Protein AF-V5G5G1-F1 (afdb_monomer_lite)

Organism: Anoplophora glabripennis (NCBI:txid217634)

Structure (mmCIF, N/CA/C/O backbone):
data_AF-V5G5G1-F1
#
_entry.id   AF-V5G5G1-F1
#
loop_
_atom_site.group_PDB
_atom_site.id
_atom_site.type_symbol
_atom_site.label_atom_id
_atom_site.label_alt_id
_atom_site.label_comp_id
_atom_site.label_asym_id
_atom_site.label_entity_id
_atom_site.label_seq_id
_atom_site.pdbx_PDB_ins_code
_atom_site.Cartn_x
_atom_site.Cartn_y
_atom_site.Cartn_z
_atom_site.occupancy
_atom_site.B_iso_or_equiv
_atom_site.auth_seq_id
_atom_site.auth_comp_id
_atom_site.auth_asym_id
_atom_site.auth_atom_id
_atom_site.pdbx_PDB_model_num
ATOM 1 N N . MET A 1 1 ? -9.529 1.867 -13.560 1.00 48.47 1 MET A N 1
ATOM 2 C CA . MET A 1 1 ? -8.272 2.211 -12.854 1.00 48.47 1 MET A CA 1
ATOM 3 C C . MET A 1 1 ? -8.517 3.189 -11.687 1.00 48.47 1 MET A C 1
ATOM 5 O O . MET A 1 1 ? -7.752 4.122 -11.527 1.00 48.47 1 MET A O 1
ATOM 9 N N . GLY A 1 2 ? -9.578 3.025 -10.880 1.00 46.19 2 GLY A N 1
ATOM 10 C CA . GLY A 1 2 ? -9.924 3.984 -9.807 1.00 46.19 2 GLY A CA 1
ATOM 11 C C . GLY A 1 2 ? -10.020 3.335 -8.426 1.00 46.19 2 GLY A C 1
ATOM 12 O O . GLY A 1 2 ? -9.384 3.786 -7.487 1.00 46.19 2 GLY A O 1
ATOM 13 N N . ALA A 1 3 ? -10.712 2.198 -8.322 1.00 53.84 3 ALA A N 1
ATOM 14 C CA . ALA A 1 3 ? -10.849 1.488 -7.049 1.00 53.84 3 ALA A CA 1
ATOM 15 C C . ALA A 1 3 ? -9.500 0.995 -6.489 1.00 53.84 3 ALA A C 1
ATOM 17 O O . ALA A 1 3 ? -9.207 1.208 -5.320 1.00 53.84 3 ALA A O 1
ATOM 18 N N . GLY A 1 4 ? -8.629 0.418 -7.329 1.00 58.69 4 GLY A N 1
ATOM 19 C CA . GLY A 1 4 ? -7.313 -0.069 -6.885 1.00 58.69 4 GLY A CA 1
ATOM 20 C C . GLY A 1 4 ? -6.419 1.022 -6.279 1.00 58.69 4 GLY A C 1
ATOM 21 O O . GLY A 1 4 ? -5.647 0.750 -5.367 1.00 58.69 4 GLY A O 1
ATOM 22 N N . TYR A 1 5 ? -6.585 2.266 -6.732 1.00 62.81 5 TYR A N 1
ATOM 23 C CA . TYR A 1 5 ? -5.843 3.428 -6.243 1.00 62.81 5 TYR A CA 1
ATOM 24 C C . TYR A 1 5 ? -6.240 3.885 -4.857 1.00 62.81 5 TYR A C 1
ATOM 26 O O . TYR A 1 5 ? -5.403 4.406 -4.132 1.00 62.81 5 TYR A O 1
ATOM 34 N N . SER A 1 6 ? -7.508 3.717 -4.503 1.00 63.03 6 SER A N 1
ATOM 35 C CA . 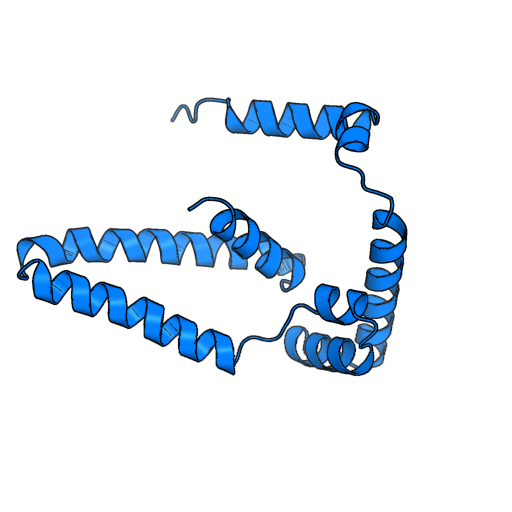SER A 1 6 ? -8.013 4.059 -3.177 1.00 63.03 6 SER A CA 1
ATOM 36 C C . SER A 1 6 ? -7.770 2.923 -2.186 1.00 63.03 6 SER A C 1
ATOM 38 O O . SER A 1 6 ? -7.518 3.181 -1.014 1.00 63.03 6 SER A O 1
ATOM 40 N N . LEU A 1 7 ? -7.780 1.676 -2.665 1.00 67.88 7 LEU A N 1
ATOM 41 C CA . LEU A 1 7 ? -7.578 0.488 -1.835 1.00 67.88 7 LEU A CA 1
ATOM 42 C C . LEU A 1 7 ? -6.134 0.347 -1.339 1.00 67.88 7 LEU A C 1
ATOM 44 O O . LEU A 1 7 ? -5.923 -0.016 -0.189 1.00 67.88 7 LEU A O 1
ATOM 48 N N . LEU A 1 8 ? -5.137 0.665 -2.168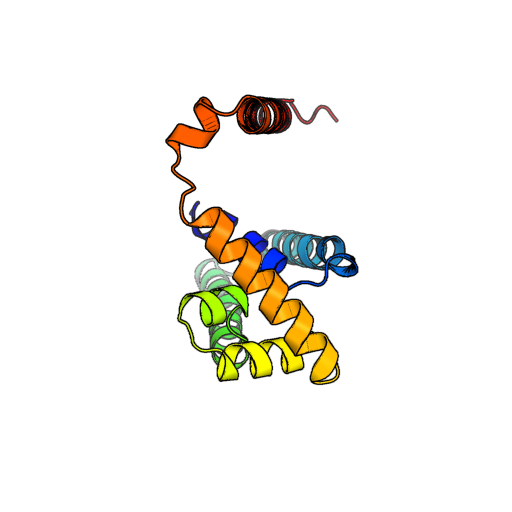 1.00 68.44 8 LEU A N 1
ATOM 49 C CA . LEU A 1 8 ? -3.715 0.596 -1.798 1.00 68.44 8 LEU A CA 1
ATOM 50 C C . LEU A 1 8 ? -3.329 1.478 -0.591 1.00 68.44 8 LEU A C 1
ATOM 52 O O . LEU A 1 8 ? -2.784 0.948 0.378 1.00 68.44 8 LEU A O 1
ATOM 56 N N . PRO A 1 9 ? -3.591 2.799 -0.597 1.00 67.50 9 PRO A N 1
ATOM 57 C CA . PRO A 1 9 ? -3.278 3.661 0.536 1.00 67.50 9 PRO A CA 1
ATOM 58 C C . PRO A 1 9 ? -4.174 3.370 1.742 1.00 67.50 9 PRO A C 1
ATOM 60 O O . PRO A 1 9 ? -3.720 3.557 2.862 1.00 67.50 9 PRO A O 1
ATOM 63 N N . MET A 1 10 ? -5.401 2.877 1.538 1.00 71.56 10 MET A N 1
ATOM 64 C CA . MET A 1 10 ? -6.279 2.420 2.622 1.00 71.56 10 MET A CA 1
ATOM 65 C C . MET A 1 10 ? -5.687 1.198 3.330 1.00 71.56 10 MET A C 1
ATOM 67 O O . MET A 1 10 ? -5.473 1.236 4.537 1.00 71.56 10 MET A O 1
ATOM 71 N N . TYR A 1 11 ? -5.303 0.172 2.570 1.00 70.62 11 TYR A N 1
ATOM 72 C CA . TYR A 1 11 ? -4.614 -1.010 3.085 1.00 70.62 11 TYR A CA 1
ATOM 73 C C . TYR A 1 11 ? -3.334 -0.627 3.836 1.00 70.62 11 TYR A C 1
ATOM 75 O O . TYR A 1 11 ? -3.094 -1.075 4.954 1.00 70.62 11 TYR A O 1
ATOM 83 N N . ILE A 1 12 ? -2.519 0.252 3.251 1.00 68.25 12 ILE A N 1
ATOM 84 C CA . ILE A 1 12 ? -1.295 0.734 3.894 1.00 68.25 12 ILE A CA 1
ATOM 85 C C . ILE A 1 12 ? -1.610 1.546 5.150 1.00 68.25 12 ILE A C 1
ATOM 87 O O . ILE A 1 12 ? -0.911 1.385 6.142 1.00 68.25 12 ILE A O 1
ATOM 91 N N . ALA A 1 13 ? -2.648 2.381 5.161 1.00 68.31 13 ALA A N 1
ATOM 92 C CA . ALA A 1 13 ? -3.056 3.134 6.345 1.00 68.31 13 ALA A CA 1
ATOM 93 C C . ALA A 1 13 ? -3.532 2.217 7.485 1.00 68.31 13 ALA A C 1
ATOM 95 O O . ALA A 1 13 ? -3.245 2.502 8.649 1.00 68.31 13 ALA A O 1
ATOM 96 N N . GLU A 1 14 ? -4.204 1.111 7.164 1.00 67.81 14 GLU A N 1
ATOM 97 C CA . GLU A 1 14 ? -4.632 0.094 8.134 1.00 67.81 14 GLU A CA 1
ATOM 98 C C . GLU A 1 14 ? -3.465 -0.741 8.677 1.00 67.81 14 GLU A C 1
ATOM 100 O O . GLU A 1 14 ? -3.461 -1.107 9.851 1.00 67.81 14 GLU A O 1
ATOM 105 N N . VAL A 1 15 ? -2.469 -1.032 7.836 1.00 64.69 15 VAL A N 1
ATOM 106 C CA . VAL A 1 15 ? -1.278 -1.833 8.177 1.00 64.69 15 VAL A CA 1
ATOM 107 C C . VAL A 1 15 ? -0.191 -0.998 8.861 1.00 64.69 15 VAL A C 1
ATOM 109 O O . VAL A 1 15 ? 0.615 -1.531 9.620 1.00 64.69 15 VAL A O 1
ATOM 112 N N . SER A 1 16 ? -0.128 0.308 8.600 1.00 60.88 16 SER A N 1
ATOM 113 C CA . SER A 1 16 ? 0.952 1.162 9.100 1.00 60.88 16 SER A CA 1
ATOM 114 C C . SER A 1 16 ? 0.656 1.783 10.463 1.00 60.88 16 SER A C 1
ATOM 116 O O . SER A 1 16 ? -0.416 2.331 10.740 1.00 60.88 16 SER A O 1
ATOM 118 N N . GLU A 1 17 ? 1.689 1.755 11.302 1.00 60.47 17 GLU A N 1
ATOM 119 C CA . GLU A 1 17 ? 1.773 2.505 12.549 1.00 60.47 17 GLU A CA 1
ATOM 120 C C . GLU A 1 17 ? 1.539 3.997 12.311 1.00 60.47 17 GLU A C 1
ATOM 122 O O . GLU A 1 17 ? 2.055 4.557 11.342 1.00 60.47 17 GLU A O 1
ATOM 127 N N . VAL A 1 18 ? 0.800 4.662 13.207 1.00 57.09 18 VAL A N 1
ATOM 128 C CA . VAL A 1 18 ? 0.436 6.085 13.068 1.00 57.09 18 VAL A CA 1
ATOM 129 C C . VAL A 1 18 ? 1.671 6.970 12.848 1.00 57.09 18 VAL A C 1
ATOM 131 O O . VAL A 1 18 ? 1.619 7.901 12.048 1.00 57.09 18 VAL A O 1
ATOM 134 N N . ALA A 1 19 ? 2.802 6.620 13.469 1.00 58.09 19 ALA A N 1
ATOM 135 C CA . ALA A 1 19 ? 4.080 7.314 13.309 1.00 58.09 19 ALA A CA 1
ATOM 136 C C . ALA A 1 19 ? 4.720 7.145 11.916 1.00 58.09 19 ALA A C 1
ATOM 138 O O . ALA A 1 19 ? 5.456 8.020 11.470 1.00 58.09 19 ALA A O 1
ATOM 139 N N . ASN A 1 20 ? 4.427 6.050 11.206 1.00 63.06 20 ASN A N 1
ATOM 140 C CA . ASN A 1 20 ? 5.090 5.688 9.950 1.00 63.06 20 ASN A CA 1
ATOM 141 C C . ASN A 1 20 ? 4.193 5.814 8.706 1.00 63.06 20 ASN A C 1
ATOM 143 O O . ASN A 1 20 ? 4.655 5.601 7.582 1.00 63.06 20 ASN A O 1
ATOM 147 N N . ARG A 1 21 ? 2.923 6.200 8.890 1.00 67.56 21 ARG A N 1
ATOM 148 C CA . ARG A 1 21 ? 1.941 6.427 7.811 1.00 67.56 21 ARG A CA 1
ATOM 149 C C . ARG A 1 21 ? 2.456 7.379 6.730 1.00 67.56 21 ARG A C 1
ATOM 151 O O . ARG A 1 21 ? 2.273 7.119 5.542 1.00 67.56 21 ARG A O 1
ATOM 158 N N . GLY A 1 22 ? 3.145 8.450 7.129 1.00 66.75 22 GLY A N 1
ATOM 159 C CA . GLY A 1 22 ? 3.741 9.409 6.194 1.00 66.75 22 GLY A CA 1
ATOM 160 C C . GLY A 1 22 ? 4.832 8.783 5.320 1.00 66.75 22 GLY A C 1
ATOM 161 O O . GLY A 1 22 ? 4.810 8.934 4.100 1.00 66.75 22 GLY A O 1
ATOM 162 N N . MET A 1 23 ? 5.741 8.015 5.926 1.00 69.94 23 MET A N 1
ATOM 163 C CA . MET A 1 23 ? 6.848 7.360 5.221 1.00 69.94 23 MET A CA 1
ATOM 164 C C . MET A 1 23 ? 6.370 6.244 4.281 1.00 69.94 23 MET A C 1
ATOM 166 O O . MET A 1 23 ? 6.896 6.088 3.176 1.00 69.94 23 MET A O 1
ATOM 170 N N . MET A 1 24 ? 5.331 5.506 4.675 1.00 71.00 24 MET A N 1
ATOM 171 C CA . MET A 1 24 ? 4.711 4.495 3.815 1.00 71.00 24 MET A CA 1
ATOM 172 C C . MET A 1 24 ? 4.034 5.123 2.585 1.00 71.00 24 MET A C 1
ATOM 174 O O . MET A 1 24 ? 4.243 4.655 1.465 1.00 71.00 24 MET A O 1
ATOM 178 N N . SER A 1 25 ? 3.297 6.227 2.759 1.00 73.06 25 SER A N 1
ATOM 179 C CA . SER A 1 25 ? 2.712 6.974 1.631 1.00 73.06 25 SER A CA 1
ATOM 180 C C . SER A 1 25 ? 3.770 7.587 0.711 1.00 73.06 25 SER A C 1
ATOM 182 O O . SER A 1 25 ? 3.618 7.561 -0.510 1.00 73.06 25 SER A O 1
ATOM 184 N N . LEU A 1 26 ? 4.867 8.106 1.268 1.00 77.94 26 LEU A N 1
ATOM 185 C CA . LEU A 1 26 ? 6.003 8.605 0.486 1.00 77.94 26 LEU A CA 1
ATOM 186 C C . LEU A 1 26 ? 6.629 7.500 -0.366 1.00 77.94 26 LEU A C 1
ATOM 188 O O . LEU A 1 26 ? 6.886 7.717 -1.546 1.00 77.94 26 LEU A O 1
ATOM 192 N N . THR A 1 27 ? 6.800 6.304 0.195 1.00 77.81 27 THR A N 1
ATOM 193 C CA . THR A 1 27 ? 7.336 5.144 -0.530 1.00 77.81 27 THR A CA 1
ATOM 194 C C . THR A 1 27 ? 6.490 4.807 -1.762 1.00 77.81 27 THR A C 1
ATOM 196 O O . THR A 1 27 ? 7.045 4.642 -2.847 1.00 77.81 27 THR A O 1
ATOM 199 N N . LEU A 1 28 ? 5.155 4.793 -1.645 1.00 77.50 28 LEU A N 1
ATOM 200 C CA . LEU A 1 28 ? 4.261 4.600 -2.799 1.00 77.50 28 LEU A CA 1
ATOM 201 C C . LEU A 1 28 ? 4.480 5.652 -3.892 1.00 77.50 28 LEU A C 1
ATOM 203 O O . LEU A 1 28 ? 4.516 5.329 -5.079 1.00 77.50 28 LEU A O 1
ATOM 207 N N . ASN A 1 29 ? 4.634 6.911 -3.489 1.00 79.56 29 ASN A N 1
ATOM 208 C CA . ASN A 1 29 ? 4.822 8.029 -4.407 1.00 79.56 29 ASN A CA 1
ATOM 209 C C . ASN A 1 29 ? 6.199 7.975 -5.098 1.00 79.56 29 ASN A C 1
ATOM 211 O O . ASN A 1 29 ? 6.334 8.285 -6.279 1.00 79.56 29 ASN A O 1
ATOM 215 N N . VAL A 1 30 ? 7.229 7.500 -4.396 1.00 81.81 30 VAL A N 1
ATOM 216 C CA . VAL A 1 30 ? 8.554 7.250 -4.983 1.00 81.81 30 VAL A CA 1
ATOM 217 C C . VAL A 1 30 ? 8.492 6.105 -5.996 1.00 81.81 30 VAL A C 1
ATOM 219 O O . VAL A 1 30 ? 8.994 6.253 -7.110 1.00 81.81 30 VAL A O 1
ATOM 222 N N . PHE A 1 31 ? 7.821 4.995 -5.670 1.00 80.62 31 PHE A N 1
ATOM 223 C CA . PHE A 1 31 ? 7.609 3.897 -6.622 1.00 80.62 31 PHE A CA 1
ATOM 224 C C . PHE A 1 31 ? 6.858 4.353 -7.873 1.00 80.62 31 PHE A C 1
ATOM 226 O O . PHE A 1 31 ? 7.211 3.953 -8.982 1.00 80.62 31 PHE A O 1
ATOM 233 N N . TRP A 1 32 ? 5.871 5.234 -7.712 1.00 81.38 32 TRP A N 1
ATOM 234 C CA . TRP A 1 32 ? 5.172 5.861 -8.828 1.00 81.38 32 TRP A CA 1
ATOM 235 C C . TRP A 1 32 ? 6.103 6.633 -9.757 1.00 81.38 32 TRP A C 1
ATOM 237 O O . TRP A 1 32 ? 6.061 6.474 -10.982 1.00 81.38 32 TRP A O 1
ATOM 247 N N . ALA A 1 33 ? 6.917 7.505 -9.160 1.00 84.75 33 ALA A N 1
ATOM 248 C CA . ALA A 1 33 ? 7.836 8.362 -9.885 1.00 84.75 33 ALA A CA 1
ATOM 249 C C . ALA A 1 33 ? 8.866 7.517 -10.641 1.00 84.75 33 ALA A C 1
ATOM 251 O O . ALA A 1 33 ? 9.080 7.741 -11.829 1.00 84.75 33 ALA A O 1
ATOM 252 N N . ILE A 1 34 ? 9.424 6.486 -9.997 1.00 83.81 34 ILE A N 1
ATOM 253 C CA . ILE A 1 34 ? 10.363 5.544 -10.622 1.00 83.81 34 ILE A CA 1
ATOM 254 C C . ILE A 1 34 ? 9.687 4.770 -11.762 1.00 83.81 34 ILE A C 1
ATOM 256 O O . ILE A 1 34 ? 10.259 4.651 -12.846 1.00 83.81 34 ILE A O 1
ATOM 260 N N . GLY A 1 35 ? 8.459 4.290 -11.550 1.00 81.62 35 GLY A N 1
ATOM 261 C CA . GLY A 1 35 ? 7.687 3.564 -12.560 1.00 81.62 35 GLY A CA 1
ATOM 262 C C . GLY A 1 35 ? 7.423 4.384 -13.824 1.00 81.62 35 GLY A C 1
ATOM 263 O O . GLY A 1 35 ? 7.431 3.826 -14.917 1.00 81.62 35 GLY A O 1
ATOM 264 N N . ASN A 1 36 ? 7.259 5.703 -13.693 1.00 81.12 36 ASN A N 1
ATOM 265 C CA . ASN A 1 36 ? 7.174 6.612 -14.840 1.00 81.12 36 ASN A CA 1
ATOM 266 C C . ASN A 1 36 ? 8.550 6.968 -15.414 1.00 81.12 36 ASN A C 1
ATOM 268 O O . ASN A 1 36 ? 8.695 7.085 -16.627 1.00 81.12 36 ASN A O 1
ATOM 272 N N . PHE A 1 37 ? 9.570 7.106 -14.571 1.00 82.81 37 PHE A N 1
ATOM 273 C CA . PHE A 1 37 ? 10.916 7.493 -14.986 1.00 82.81 37 PHE A CA 1
ATOM 274 C C . PHE A 1 37 ? 11.594 6.451 -15.889 1.00 82.81 37 PHE A C 1
ATOM 276 O O . PHE A 1 37 ? 12.214 6.814 -16.888 1.00 82.81 37 PHE A O 1
ATOM 283 N N . ILE A 1 38 ? 11.446 5.158 -15.578 1.00 79.75 38 ILE A N 1
ATOM 284 C CA . ILE A 1 38 ? 12.050 4.051 -16.341 1.00 79.75 38 ILE A CA 1
ATOM 285 C C . ILE A 1 38 ? 11.662 4.090 -17.840 1.00 79.75 38 ILE A C 1
ATOM 287 O O . ILE A 1 38 ? 12.564 4.037 -18.681 1.00 79.75 38 ILE A O 1
ATOM 291 N N . PRO A 1 39 ? 10.372 4.236 -18.212 1.00 79.06 39 PRO A N 1
ATOM 292 C CA . PRO A 1 39 ? 9.953 4.441 -19.596 1.00 79.06 39 PRO A CA 1
ATOM 293 C C . PRO A 1 39 ? 10.586 5.633 -20.301 1.00 79.06 39 PRO A C 1
ATOM 295 O O . PRO A 1 39 ? 10.988 5.504 -21.455 1.00 79.06 39 PRO A O 1
ATOM 298 N N . TYR A 1 40 ? 10.705 6.778 -19.630 1.00 79.69 40 TYR A N 1
ATOM 299 C CA . TYR A 1 40 ? 11.303 7.965 -20.240 1.00 79.69 40 TYR A CA 1
ATOM 300 C C . TYR A 1 40 ? 12.813 7.813 -20.457 1.00 79.69 40 TYR A C 1
ATOM 302 O O . TYR A 1 40 ? 13.336 8.315 -21.448 1.00 79.69 40 TYR A O 1
ATOM 310 N N . ALA A 1 41 ? 13.508 7.095 -19.571 1.00 80.12 41 ALA A N 1
ATOM 311 C CA . ALA A 1 41 ? 14.946 6.865 -19.685 1.00 80.12 41 ALA A CA 1
ATOM 312 C C . ALA A 1 41 ? 15.306 5.800 -20.740 1.00 80.12 41 ALA A C 1
ATOM 314 O O . ALA A 1 41 ? 16.283 5.959 -21.468 1.00 80.12 41 ALA A O 1
ATOM 315 N N . ILE A 1 42 ? 14.531 4.713 -20.825 1.00 77.00 42 ILE A N 1
ATOM 316 C CA . ILE A 1 42 ? 14.852 3.534 -21.654 1.00 77.00 42 ILE A CA 1
ATOM 317 C C . ILE A 1 42 ? 14.098 3.535 -22.994 1.00 77.00 42 ILE A C 1
ATOM 319 O O . ILE A 1 42 ? 14.559 2.929 -23.963 1.00 77.00 42 ILE A O 1
ATOM 323 N N . GLY A 1 43 ? 12.972 4.250 -23.079 1.00 72.19 43 GLY A N 1
ATOM 324 C CA . GLY A 1 43 ? 12.092 4.310 -24.249 1.00 72.19 43 GLY A CA 1
ATOM 325 C C . GLY A 1 43 ? 12.775 4.550 -25.604 1.00 72.19 43 GLY A C 1
ATOM 326 O O . GLY A 1 43 ? 12.409 3.866 -26.558 1.00 72.19 43 GLY A O 1
ATOM 327 N N . PRO A 1 44 ? 13.774 5.445 -25.736 1.00 75.38 44 PRO A N 1
ATOM 328 C CA . PRO A 1 44 ? 14.434 5.670 -27.024 1.00 75.38 44 PRO A CA 1
ATOM 329 C C . PRO A 1 44 ? 15.492 4.614 -27.396 1.00 75.38 44 PRO A C 1
ATOM 331 O O . PRO A 1 44 ? 15.941 4.597 -28.539 1.00 75.38 44 PRO A O 1
ATOM 334 N N . PHE A 1 45 ? 15.895 3.729 -26.476 1.00 71.31 45 PHE A N 1
ATOM 335 C CA . PHE A 1 45 ? 16.996 2.777 -26.693 1.00 71.31 45 PHE A CA 1
ATOM 336 C C . PHE A 1 45 ? 16.538 1.339 -26.995 1.00 71.31 45 PHE A C 1
ATOM 338 O O . PHE A 1 45 ? 17.356 0.519 -27.412 1.00 71.31 45 PHE A O 1
ATOM 345 N N . ILE A 1 46 ? 15.258 1.004 -26.787 1.00 72.12 46 ILE A N 1
ATOM 346 C CA . ILE A 1 46 ? 14.733 -0.368 -26.900 1.00 72.12 46 ILE A CA 1
ATOM 347 C C . ILE A 1 46 ? 13.471 -0.410 -27.774 1.00 72.12 46 ILE A C 1
ATOM 349 O O . ILE A 1 46 ? 12.624 0.475 -27.728 1.00 72.12 46 ILE A O 1
ATOM 353 N N . SER A 1 47 ? 13.314 -1.485 -28.556 1.00 78.31 47 SER A N 1
ATOM 354 C CA . SER A 1 47 ? 12.089 -1.751 -29.320 1.00 78.31 47 SER A CA 1
ATOM 355 C C . SER A 1 47 ? 10.869 -1.899 -28.395 1.00 78.31 47 SER A C 1
ATOM 357 O O . SER A 1 47 ? 10.906 -2.659 -27.425 1.00 78.31 47 SER A O 1
ATOM 359 N N . ILE A 1 48 ? 9.768 -1.219 -28.733 1.00 72.44 48 ILE A N 1
ATOM 360 C CA . ILE A 1 48 ? 8.523 -1.109 -27.943 1.00 72.44 48 ILE A CA 1
ATOM 361 C C . ILE A 1 48 ? 8.011 -2.468 -27.429 1.00 72.44 48 ILE A C 1
ATOM 363 O O . ILE A 1 48 ? 7.490 -2.559 -26.318 1.00 72.44 48 ILE A O 1
ATOM 367 N N . MET A 1 49 ? 8.193 -3.542 -28.203 1.00 75.00 49 MET A N 1
ATOM 368 C CA . MET A 1 49 ? 7.742 -4.882 -27.820 1.00 75.00 49 MET A CA 1
ATOM 369 C C . MET A 1 49 ? 8.514 -5.449 -26.617 1.00 75.00 49 MET A C 1
ATOM 371 O O . MET A 1 49 ? 7.902 -5.925 -25.663 1.00 75.00 49 MET A O 1
ATOM 375 N N . TRP A 1 50 ? 9.846 -5.354 -26.622 1.00 75.31 50 TRP A N 1
ATOM 376 C CA . TRP A 1 50 ? 10.687 -5.831 -25.516 1.00 75.31 50 TRP A CA 1
ATOM 377 C C . TRP A 1 50 ? 10.557 -4.947 -24.279 1.00 75.31 50 TRP A C 1
ATOM 379 O O . TRP A 1 50 ? 10.536 -5.452 -23.157 1.00 75.31 50 TRP A O 1
ATOM 389 N N . PHE A 1 51 ? 10.392 -3.641 -24.490 1.00 76.88 51 PHE A N 1
ATOM 390 C CA . PHE A 1 51 ? 10.126 -2.687 -23.422 1.00 76.88 51 PHE A CA 1
ATOM 391 C C . PHE A 1 51 ? 8.845 -3.047 -22.645 1.00 76.88 51 PHE A C 1
ATOM 393 O O . PHE A 1 51 ? 8.881 -3.160 -21.420 1.00 76.88 51 PHE A O 1
ATOM 400 N N . ASN A 1 52 ? 7.744 -3.335 -23.347 1.00 77.25 52 ASN A N 1
ATOM 401 C CA . ASN A 1 52 ? 6.477 -3.723 -22.718 1.00 77.25 52 ASN A CA 1
ATOM 402 C C . ASN A 1 52 ? 6.562 -5.052 -21.950 1.00 77.25 52 ASN A C 1
ATOM 404 O O . ASN A 1 52 ? 5.970 -5.175 -20.879 1.00 77.25 52 ASN A O 1
ATOM 408 N N . ILE A 1 53 ? 7.309 -6.038 -22.460 1.00 78.69 53 ILE A N 1
ATOM 409 C CA . ILE A 1 53 ? 7.481 -7.334 -21.781 1.00 78.69 53 ILE A CA 1
ATOM 410 C C . ILE A 1 53 ? 8.237 -7.159 -20.459 1.00 78.69 53 ILE A C 1
ATOM 412 O O . ILE A 1 53 ? 7.812 -7.692 -19.433 1.00 78.69 53 ILE A O 1
ATOM 416 N N . ILE A 1 54 ? 9.324 -6.383 -20.455 1.00 79.00 54 ILE A N 1
ATOM 417 C CA . ILE A 1 54 ? 10.097 -6.103 -19.235 1.00 79.00 54 ILE A CA 1
ATOM 418 C C . ILE A 1 54 ? 9.232 -5.335 -18.230 1.00 79.00 54 ILE A C 1
ATOM 420 O O . ILE A 1 54 ? 9.187 -5.693 -17.049 1.00 79.00 54 ILE A O 1
ATOM 424 N N . LEU A 1 55 ? 8.490 -4.331 -18.709 1.00 78.56 55 LEU A N 1
ATOM 425 C CA . LEU A 1 55 ? 7.611 -3.516 -17.876 1.00 78.56 55 LEU A CA 1
ATOM 426 C C . LEU A 1 55 ? 6.446 -4.316 -17.279 1.00 78.56 55 LEU A C 1
ATOM 428 O O . LEU A 1 55 ? 6.001 -3.984 -16.190 1.00 78.56 55 LEU A O 1
ATOM 432 N N . ALA A 1 56 ? 5.962 -5.363 -17.951 1.00 79.88 56 ALA A N 1
ATOM 433 C CA . ALA A 1 56 ? 4.932 -6.261 -17.424 1.00 79.88 56 ALA A CA 1
ATOM 434 C C . ALA A 1 56 ? 5.502 -7.316 -16.459 1.00 79.88 56 ALA A C 1
ATOM 436 O O . ALA A 1 56 ? 4.837 -7.719 -15.501 1.00 79.88 56 ALA A O 1
ATOM 437 N N . CYS A 1 57 ? 6.743 -7.754 -16.680 1.00 82.81 57 CYS A N 1
ATOM 438 C CA . CYS A 1 57 ? 7.385 -8.779 -15.862 1.00 82.81 57 CYS A CA 1
ATOM 439 C C . CYS A 1 57 ? 7.671 -8.284 -14.434 1.00 82.81 57 CYS A C 1
ATOM 441 O O . CYS A 1 57 ? 7.371 -8.985 -13.468 1.00 82.81 57 CYS A O 1
ATOM 443 N N . ILE A 1 58 ? 8.163 -7.048 -14.285 1.00 80.06 58 ILE A N 1
ATOM 444 C CA . ILE A 1 58 ? 8.480 -6.433 -12.981 1.00 80.06 58 ILE A CA 1
ATOM 445 C C . ILE A 1 58 ? 7.266 -6.398 -12.020 1.00 80.06 58 ILE A C 1
ATOM 447 O O . ILE A 1 58 ? 7.370 -6.949 -10.921 1.00 80.06 58 ILE A O 1
ATOM 451 N N . PRO A 1 59 ? 6.104 -5.814 -12.381 1.00 80.06 59 PRO A N 1
ATOM 452 C CA . PRO A 1 59 ? 4.929 -5.788 -11.516 1.00 80.06 59 PRO A CA 1
ATOM 453 C C . PRO A 1 59 ? 4.333 -7.181 -11.304 1.00 80.06 59 PRO A C 1
ATOM 455 O O . PRO A 1 59 ? 3.817 -7.445 -10.223 1.00 80.06 59 PRO A O 1
ATOM 458 N N . THR A 1 60 ? 4.444 -8.095 -12.275 1.00 82.94 60 THR A N 1
ATOM 459 C CA . THR A 1 60 ? 3.976 -9.482 -12.108 1.00 82.94 60 THR A CA 1
ATOM 460 C C . THR A 1 60 ? 4.808 -10.224 -11.061 1.00 82.94 60 THR A C 1
ATOM 462 O O . THR A 1 60 ? 4.251 -10.851 -10.162 1.00 82.94 60 THR A O 1
ATOM 465 N N . ALA A 1 61 ? 6.137 -10.106 -11.116 1.00 82.38 61 ALA A N 1
ATOM 466 C CA . ALA A 1 61 ? 7.025 -10.683 -10.111 1.00 82.38 61 ALA A CA 1
ATOM 467 C C . ALA A 1 61 ? 6.777 -10.072 -8.723 1.00 82.38 61 ALA A C 1
ATOM 469 O O . ALA A 1 61 ? 6.663 -10.799 -7.736 1.00 82.38 61 ALA A O 1
ATOM 470 N N . PHE A 1 62 ? 6.617 -8.747 -8.653 1.00 79.50 62 PHE A N 1
ATOM 471 C CA . PHE A 1 62 ? 6.285 -8.059 -7.406 1.00 79.50 62 PHE A CA 1
ATOM 472 C C . PHE A 1 62 ? 4.944 -8.529 -6.830 1.00 79.50 62 PHE A C 1
ATOM 474 O O . PHE A 1 62 ? 4.850 -8.796 -5.634 1.00 79.50 62 PHE A O 1
ATOM 481 N N . PHE A 1 63 ? 3.923 -8.700 -7.673 1.00 78.56 63 PHE A N 1
ATOM 482 C CA . PHE A 1 63 ? 2.613 -9.191 -7.255 1.00 78.56 63 PHE A CA 1
ATOM 483 C C . PHE A 1 63 ? 2.689 -10.609 -6.681 1.00 78.56 63 PHE A C 1
ATOM 485 O O . PHE A 1 63 ? 2.123 -10.869 -5.624 1.00 78.56 63 PHE A O 1
ATOM 492 N N . ILE A 1 64 ? 3.439 -11.511 -7.319 1.00 80.56 64 ILE A N 1
ATOM 493 C CA . ILE A 1 64 ? 3.624 -12.885 -6.828 1.00 80.56 64 ILE A CA 1
ATOM 494 C C . ILE A 1 64 ? 4.291 -12.884 -5.447 1.00 80.56 64 ILE A C 1
ATOM 496 O O . ILE A 1 64 ? 3.815 -13.553 -4.529 1.00 80.56 64 ILE A O 1
ATOM 500 N N . ILE A 1 65 ? 5.355 -12.097 -5.269 1.00 77.50 65 ILE A N 1
ATOM 501 C CA . ILE A 1 65 ? 6.047 -11.965 -3.979 1.00 77.50 65 ILE A CA 1
ATOM 502 C C . ILE A 1 65 ? 5.102 -11.387 -2.919 1.00 77.50 65 ILE A C 1
ATOM 504 O O . ILE A 1 65 ? 5.052 -11.882 -1.790 1.00 77.50 65 ILE A O 1
ATOM 508 N N . PHE A 1 66 ? 4.320 -10.371 -3.285 1.00 73.88 66 PHE A N 1
ATOM 509 C CA . PHE A 1 66 ? 3.378 -9.723 -2.381 1.00 73.88 66 PHE A CA 1
ATOM 510 C C . PHE A 1 66 ? 2.232 -10.650 -1.966 1.00 73.88 66 PHE A C 1
ATOM 512 O O . PHE A 1 66 ? 1.845 -10.633 -0.807 1.00 73.88 66 PHE A O 1
ATOM 519 N N . VAL A 1 67 ? 1.723 -11.506 -2.853 1.00 71.62 67 VAL A N 1
ATOM 520 C CA . VAL A 1 67 ? 0.692 -12.499 -2.499 1.00 71.62 67 VAL A CA 1
ATOM 521 C C . VAL A 1 67 ? 1.233 -13.554 -1.527 1.00 71.62 67 VAL A C 1
ATOM 523 O O . VAL A 1 67 ? 0.501 -14.019 -0.658 1.00 71.62 67 VAL A O 1
ATOM 526 N N . ILE A 1 68 ? 2.511 -13.924 -1.638 1.00 65.25 68 ILE A N 1
ATOM 527 C CA . ILE A 1 68 ? 3.126 -14.949 -0.780 1.00 65.25 68 ILE A CA 1
ATOM 528 C C . ILE A 1 68 ? 3.499 -14.390 0.603 1.00 65.25 68 ILE A C 1
ATOM 530 O O . ILE A 1 68 ? 3.357 -15.079 1.613 1.00 65.25 68 ILE A O 1
ATOM 534 N N . ILE A 1 69 ? 4.006 -13.156 0.661 1.00 64.56 69 ILE A N 1
ATOM 535 C CA . ILE A 1 69 ? 4.542 -12.544 1.892 1.00 64.56 69 ILE A CA 1
ATOM 536 C C . ILE A 1 69 ? 3.524 -11.612 2.565 1.00 64.56 69 ILE A C 1
ATOM 538 O O . ILE A 1 69 ? 3.627 -11.354 3.771 1.00 64.56 69 ILE A O 1
ATOM 542 N N . GLY A 1 70 ? 2.549 -11.122 1.800 1.00 61.19 70 GLY A N 1
ATOM 543 C CA . GLY A 1 70 ? 1.537 -10.164 2.221 1.00 61.19 70 GLY A CA 1
ATOM 544 C C . GLY A 1 70 ? 0.766 -10.664 3.431 1.00 61.19 70 GLY A C 1
ATOM 545 O O . GLY A 1 70 ? 0.134 -11.717 3.411 1.00 61.19 70 GLY A O 1
ATOM 546 N N . VAL A 1 71 ? 0.852 -9.901 4.513 1.00 61.28 71 VAL A N 1
ATOM 547 C CA . VAL A 1 71 ? 0.086 -10.143 5.731 1.00 61.28 71 VAL A CA 1
ATOM 548 C C . VAL A 1 71 ? -1.274 -9.485 5.551 1.00 61.28 71 VAL A C 1
ATOM 550 O O . VAL A 1 71 ? -1.327 -8.275 5.388 1.00 61.28 71 VAL A O 1
ATOM 553 N N . GLU A 1 72 ? -2.358 -10.262 5.569 1.00 63.81 72 GLU A N 1
ATOM 554 C CA . GLU A 1 72 ? -3.723 -9.719 5.512 1.00 63.81 72 GLU A CA 1
ATOM 555 C C . GLU A 1 72 ? -3.955 -8.677 6.623 1.00 63.81 72 GLU A C 1
ATOM 557 O O . GLU A 1 72 ? -3.419 -8.816 7.729 1.00 63.81 72 GLU A O 1
ATOM 562 N N . THR A 1 73 ? -4.752 -7.632 6.348 1.00 66.25 73 THR A N 1
ATOM 563 C CA . THR A 1 73 ? -4.963 -6.566 7.337 1.00 66.25 73 THR A CA 1
ATOM 564 C C . THR A 1 73 ? -5.621 -7.130 8.601 1.00 66.25 73 THR A C 1
ATOM 566 O O . THR A 1 73 ? -6.551 -7.943 8.527 1.00 66.25 73 THR A O 1
ATOM 569 N N . PRO A 1 74 ? -5.165 -6.715 9.796 1.00 62.53 74 PRO A N 1
ATOM 570 C CA . PRO A 1 74 ? -5.739 -7.195 11.049 1.00 62.53 74 PRO A CA 1
ATOM 571 C C . PRO A 1 74 ? -7.204 -6.771 11.217 1.00 62.53 74 PRO A C 1
ATOM 573 O O . PRO A 1 74 ? -7.970 -7.502 11.841 1.00 62.53 74 PRO A O 1
ATOM 576 N N . TYR A 1 75 ? -7.609 -5.659 10.592 1.00 64.25 75 TYR A N 1
ATOM 577 C CA . TYR A 1 75 ? -8.998 -5.206 10.497 1.00 64.25 75 TYR A CA 1
ATOM 578 C C . TYR A 1 75 ? -9.876 -6.202 9.729 1.00 64.25 75 TYR A C 1
ATOM 580 O O . TYR A 1 75 ? -10.887 -6.650 10.264 1.00 64.25 75 TYR A O 1
ATOM 588 N N . PHE A 1 76 ? -9.448 -6.651 8.543 1.00 65.94 76 PHE A N 1
ATOM 589 C CA . PHE A 1 76 ? -10.185 -7.644 7.749 1.00 65.94 76 PHE A CA 1
ATOM 590 C C . PHE A 1 76 ? -10.320 -8.998 8.468 1.00 65.94 76 PHE A C 1
ATOM 592 O O . PHE A 1 76 ? -11.351 -9.675 8.398 1.00 65.94 76 PHE A O 1
ATOM 599 N N . LEU A 1 77 ? -9.280 -9.409 9.200 1.00 64.12 77 LEU A N 1
ATOM 600 C CA . LEU A 1 77 ? -9.307 -10.638 9.998 1.00 64.12 77 LEU A CA 1
ATOM 601 C C . LEU A 1 77 ? -10.200 -10.514 11.244 1.00 64.12 77 LEU A C 1
ATOM 603 O O . LEU A 1 77 ? -10.858 -11.495 11.613 1.00 64.12 77 LEU A O 1
ATOM 607 N N . ALA A 1 78 ? -10.246 -9.332 11.868 1.00 65.06 78 ALA A N 1
ATOM 608 C CA . ALA A 1 78 ? -11.125 -9.033 12.996 1.00 65.06 78 ALA A CA 1
ATOM 609 C C . ALA A 1 78 ? -12.603 -8.968 12.573 1.00 65.06 78 ALA A C 1
ATOM 611 O O . ALA A 1 78 ? -13.444 -9.553 1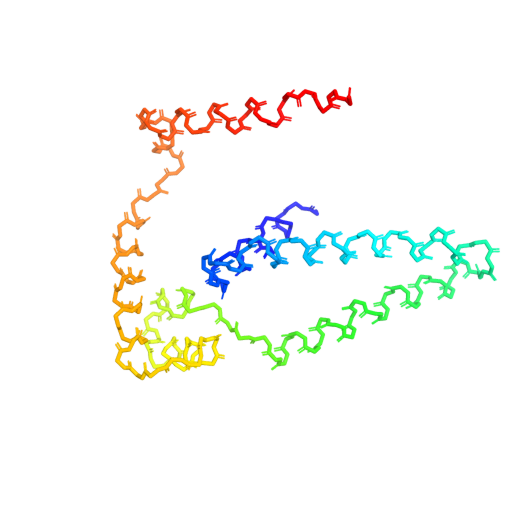3.255 1.00 65.06 78 ALA A O 1
ATOM 612 N N . GLU A 1 79 ? -12.902 -8.363 11.420 1.00 63.28 79 GLU A N 1
ATOM 613 C CA . GLU A 1 79 ? -14.242 -8.316 10.816 1.00 63.28 79 GLU A CA 1
ATOM 614 C C . GLU A 1 79 ? -14.775 -9.730 10.513 1.00 63.28 79 GLU A C 1
ATOM 616 O O . GLU A 1 79 ? -15.917 -10.068 10.823 1.00 63.28 79 GLU A O 1
ATOM 621 N N . LYS A 1 80 ? -13.912 -10.634 10.026 1.00 65.69 80 LYS A N 1
ATOM 622 C CA . LYS A 1 80 ? -14.256 -12.055 9.812 1.00 65.69 80 LYS A CA 1
ATOM 623 C C . LYS A 1 80 ? -14.321 -12.907 11.088 1.00 65.69 80 LYS A C 1
ATOM 625 O O . LYS A 1 80 ? -14.390 -14.134 10.977 1.00 65.69 80 LYS A O 1
ATOM 630 N N . ASN A 1 81 ? -14.283 -12.306 12.281 1.00 64.75 81 ASN A N 1
ATOM 631 C CA . ASN A 1 81 ? -14.264 -12.996 13.580 1.00 64.75 81 ASN A CA 1
ATOM 632 C C . ASN A 1 81 ? -13.095 -13.997 13.758 1.00 64.75 81 ASN A C 1
ATOM 634 O O . ASN A 1 81 ? -13.156 -14.894 14.598 1.00 64.75 81 ASN A O 1
ATOM 638 N N . LYS A 1 82 ? -11.994 -13.861 13.001 1.00 70.56 82 LYS A N 1
ATOM 639 C CA . LYS A 1 82 ? -10.812 -14.743 13.095 1.00 70.56 82 LYS A CA 1
ATOM 640 C C . LYS A 1 82 ? -9.748 -14.135 14.008 1.00 70.56 82 LYS A C 1
ATOM 642 O O . LYS A 1 82 ? -8.654 -13.779 13.563 1.00 70.56 82 LYS A O 1
ATOM 647 N N . THR A 1 83 ? -10.067 -14.051 15.295 1.00 68.00 83 THR A N 1
ATOM 648 C CA . THR A 1 83 ? -9.245 -13.406 16.333 1.00 68.00 83 THR A CA 1
ATOM 649 C C . THR A 1 83 ? -7.820 -13.948 16.426 1.00 68.00 83 THR A C 1
ATOM 651 O O . THR A 1 83 ? -6.886 -13.155 16.459 1.00 68.00 83 THR A O 1
ATOM 654 N N . ASP A 1 84 ? -7.619 -15.267 16.349 1.00 69.38 84 ASP A N 1
ATOM 655 C CA . ASP A 1 84 ? -6.280 -15.877 16.414 1.00 69.38 84 ASP A CA 1
ATOM 656 C C . ASP A 1 84 ? -5.370 -15.491 15.238 1.00 69.38 84 ASP A C 1
ATOM 658 O O . ASP A 1 84 ? -4.150 -15.378 15.376 1.00 69.38 84 ASP A O 1
ATOM 662 N N . LYS A 1 85 ? -5.949 -15.307 14.044 1.00 68.81 85 LYS A N 1
ATOM 663 C CA . LYS A 1 85 ? -5.188 -14.902 12.852 1.00 68.81 85 LYS A CA 1
ATOM 664 C C . LYS A 1 85 ? -4.895 -13.407 12.864 1.00 68.81 85 LYS A C 1
ATOM 666 O O . LYS A 1 85 ? -3.814 -13.008 12.427 1.00 68.81 85 LYS A O 1
ATOM 671 N N . ALA A 1 86 ? -5.830 -12.606 13.373 1.00 67.00 86 ALA A N 1
ATOM 672 C CA . ALA A 1 86 ? -5.630 -11.178 13.581 1.00 67.00 86 ALA A CA 1
ATOM 673 C C . ALA A 1 86 ? -4.497 -10.931 14.592 1.00 67.00 86 ALA A C 1
ATOM 675 O O . ALA A 1 86 ? -3.589 -10.162 14.292 1.00 67.00 86 ALA A O 1
ATOM 676 N N . GLU A 1 87 ? -4.469 -11.665 15.712 1.00 68.56 87 GLU A N 1
ATOM 677 C CA . GLU A 1 87 ? -3.413 -11.559 16.732 1.00 68.56 87 GLU A CA 1
ATOM 678 C C . GLU A 1 87 ? -2.027 -11.912 16.163 1.00 68.56 87 GLU A C 1
ATOM 680 O O . GLU A 1 87 ? -1.061 -11.176 16.360 1.00 68.56 87 GLU A O 1
ATOM 685 N N . LYS A 1 88 ? -1.924 -12.997 15.379 1.00 69.69 88 LYS A N 1
ATOM 686 C CA . LYS A 1 88 ? -0.668 -13.381 14.704 1.00 69.69 88 LYS A CA 1
ATOM 687 C C . LYS A 1 88 ? -0.209 -12.354 13.668 1.00 69.69 88 LYS A C 1
ATOM 689 O O . LYS A 1 88 ? 0.990 -12.117 13.539 1.00 69.69 88 LYS A O 1
ATOM 694 N N . SER A 1 89 ? -1.144 -11.760 12.931 1.00 68.25 89 SER A N 1
ATOM 695 C CA . SER A 1 89 ? -0.837 -10.740 11.922 1.00 68.25 89 SER A CA 1
ATOM 696 C C . SER A 1 89 ? -0.377 -9.436 12.578 1.00 68.25 89 SER A C 1
ATOM 698 O O . SER A 1 89 ? 0.635 -8.882 12.161 1.00 68.25 89 SER A O 1
ATOM 700 N N . LEU A 1 90 ? -1.031 -9.011 13.666 1.00 69.12 90 LEU A N 1
ATOM 701 C CA . LEU A 1 90 ? -0.616 -7.873 14.497 1.00 69.12 90 LEU A CA 1
ATOM 702 C C . LEU A 1 90 ? 0.755 -8.094 15.147 1.00 69.12 90 LEU A C 1
ATOM 704 O O . LEU A 1 90 ? 1.606 -7.209 15.072 1.00 69.12 90 LEU A O 1
ATOM 708 N N . MET A 1 91 ? 1.011 -9.283 15.710 1.00 69.44 91 MET A N 1
ATOM 709 C CA . MET A 1 91 ? 2.339 -9.635 16.236 1.00 69.44 91 MET A CA 1
ATOM 710 C C . MET A 1 91 ? 3.419 -9.536 15.155 1.00 69.44 91 MET A C 1
ATOM 712 O O . MET A 1 91 ? 4.505 -9.030 15.423 1.00 69.44 91 MET A O 1
ATOM 716 N N . LYS A 1 92 ? 3.126 -9.982 13.926 1.00 68.44 92 LYS A N 1
ATOM 717 C CA . LYS A 1 92 ? 4.072 -9.930 12.803 1.00 68.44 92 LYS A CA 1
ATOM 718 C C . LYS A 1 92 ? 4.285 -8.508 12.265 1.00 68.44 92 LYS A C 1
ATOM 720 O O . LYS A 1 9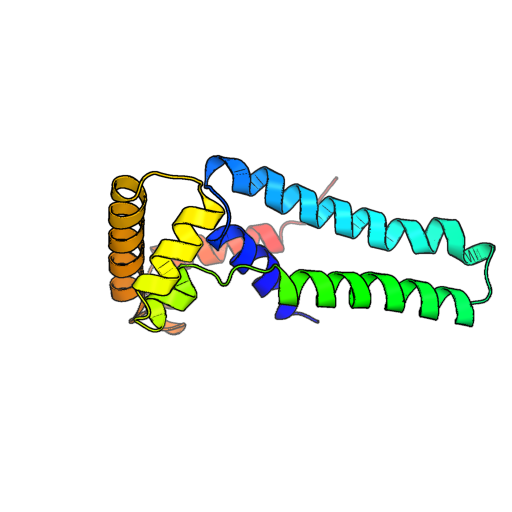2 ? 5.386 -8.205 11.818 1.00 68.44 92 LYS A O 1
ATOM 725 N N . LEU A 1 93 ? 3.261 -7.653 12.296 1.00 66.81 93 LEU A N 1
ATOM 726 C CA . LEU A 1 93 ? 3.341 -6.256 11.850 1.00 66.81 93 LEU A CA 1
ATOM 727 C C . LEU A 1 93 ? 4.088 -5.360 12.843 1.00 66.81 93 LEU A C 1
ATOM 729 O O . LEU A 1 93 ? 4.861 -4.505 12.420 1.00 66.81 93 LEU A O 1
ATOM 733 N N . ARG A 1 94 ? 3.820 -5.519 14.145 1.00 66.50 94 ARG A N 1
ATOM 734 C CA . ARG A 1 94 ? 4.291 -4.581 15.175 1.00 66.50 94 ARG A CA 1
ATOM 735 C C . ARG A 1 94 ? 5.418 -5.102 16.055 1.00 66.50 94 ARG A C 1
ATOM 737 O O . ARG A 1 94 ? 5.979 -4.324 16.816 1.00 66.50 94 ARG A O 1
ATOM 744 N N . SER A 1 95 ? 5.754 -6.393 15.978 1.00 63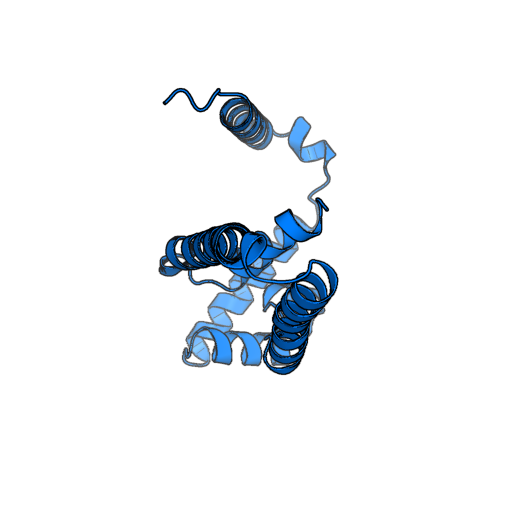.56 95 SER A N 1
ATOM 745 C CA . SER A 1 95 ? 6.746 -7.027 16.863 1.00 63.56 95 SER A CA 1
ATOM 746 C C . SER A 1 95 ? 6.496 -6.736 18.357 1.00 63.56 95 SER A C 1
ATOM 748 O O . SER A 1 95 ? 7.437 -6.611 19.136 1.00 63.56 95 SER A O 1
ATOM 750 N N . LEU A 1 96 ? 5.226 -6.588 18.757 1.00 63.31 96 LEU A N 1
ATOM 751 C CA . LEU A 1 96 ? 4.814 -6.269 20.128 1.00 63.31 96 LEU A CA 1
ATOM 752 C C . LEU A 1 96 ? 4.581 -7.537 20.963 1.00 63.31 96 LEU A C 1
ATOM 754 O O . LEU A 1 96 ? 4.221 -8.592 20.437 1.00 63.31 96 LEU A O 1
ATOM 758 N N . GLU A 1 97 ? 4.722 -7.412 22.286 1.00 62.94 97 GLU A N 1
ATOM 759 C CA . GLU A 1 97 ? 4.298 -8.440 23.244 1.00 62.94 97 GLU A CA 1
ATOM 760 C C . GLU A 1 97 ? 2.784 -8.701 23.165 1.00 62.94 97 GLU A C 1
ATOM 762 O O . GLU A 1 97 ? 1.985 -7.793 22.913 1.00 62.94 97 GLU A O 1
ATOM 767 N N . LYS A 1 98 ? 2.375 -9.944 23.463 1.00 62.59 98 LYS A N 1
ATOM 768 C CA . LYS A 1 98 ? 0.974 -10.408 23.408 1.00 62.59 98 LYS A CA 1
ATOM 769 C C . LYS A 1 98 ? -0.024 -9.480 24.114 1.00 62.59 98 LYS A C 1
ATOM 771 O O . LYS A 1 98 ? -1.139 -9.309 23.633 1.00 62.59 98 LYS A O 1
ATOM 776 N N . GLN A 1 99 ? 0.367 -8.856 25.228 1.00 59.72 99 GLN A N 1
ATOM 777 C CA . GLN A 1 99 ? -0.506 -7.940 25.974 1.00 59.72 99 GLN A CA 1
ATOM 778 C C . GLN A 1 99 ? -0.795 -6.625 25.236 1.00 59.72 99 GLN A C 1
ATOM 780 O O . GLN A 1 99 ? -1.908 -6.110 25.334 1.00 59.72 99 GLN A O 1
ATOM 785 N N . GLY A 1 100 ? 0.171 -6.085 24.485 1.00 63.59 100 GLY A N 1
ATOM 786 C CA . GLY A 1 100 ? -0.043 -4.884 23.670 1.00 63.59 100 GLY A CA 1
ATOM 787 C C . GLY A 1 100 ? -0.963 -5.168 22.483 1.00 63.59 100 GLY A C 1
ATOM 788 O O . GLY A 1 100 ? -1.851 -4.376 22.175 1.00 63.59 100 GLY A O 1
ATOM 789 N N . VAL A 1 101 ? -0.812 -6.353 21.886 1.00 71.25 101 VAL A N 1
ATOM 790 C CA . VAL A 1 101 ? -1.619 -6.803 20.745 1.00 71.25 101 VAL A CA 1
ATOM 791 C C . VAL A 1 101 ? -3.087 -7.024 21.123 1.00 71.25 101 VAL A C 1
ATOM 793 O O . VAL A 1 101 ? -3.969 -6.689 20.336 1.00 71.25 101 VAL A O 1
ATOM 796 N N . GLN A 1 102 ? -3.375 -7.544 22.322 1.00 68.62 102 GLN A N 1
ATOM 797 C CA . GLN A 1 102 ? -4.758 -7.742 22.779 1.00 68.62 102 GLN A CA 1
ATOM 798 C C . GLN A 1 102 ? -5.521 -6.425 22.952 1.00 68.62 102 GLN A C 1
ATOM 800 O O . GLN A 1 102 ? -6.669 -6.344 22.522 1.00 68.62 102 GLN A O 1
ATOM 805 N N . LYS A 1 103 ? -4.882 -5.389 23.512 1.00 70.81 103 LYS A N 1
ATOM 806 C CA . LYS A 1 103 ? -5.501 -4.061 23.647 1.00 70.81 103 LYS A CA 1
ATOM 807 C C . LYS A 1 103 ? -5.819 -3.442 22.288 1.00 70.81 103 LYS A C 1
ATOM 809 O O . LYS A 1 103 ? -6.938 -2.999 22.068 1.00 70.81 103 LYS A O 1
ATOM 814 N N . GLU A 1 104 ? -4.868 -3.485 21.354 1.00 71.38 104 GLU A N 1
ATOM 815 C CA . GLU A 1 104 ? -5.085 -2.953 20.003 1.00 71.38 104 GLU A CA 1
ATOM 816 C C . GLU A 1 104 ? -6.189 -3.731 19.262 1.00 71.38 104 GLU A C 1
ATOM 818 O O . GLU A 1 104 ? -7.015 -3.139 18.572 1.00 71.38 104 GLU A O 1
ATOM 823 N N . LEU A 1 105 ? -6.274 -5.052 19.454 1.00 73.06 105 LEU A N 1
ATOM 824 C CA . LEU A 1 105 ? -7.352 -5.873 18.895 1.00 73.06 105 LEU A CA 1
ATOM 825 C C . LEU A 1 105 ? -8.736 -5.507 19.472 1.00 73.06 105 LEU A C 1
ATOM 827 O O . LEU A 1 105 ? -9.732 -5.540 18.743 1.00 73.06 105 LEU A O 1
ATOM 831 N N . GLU A 1 106 ? -8.821 -5.196 20.767 1.00 74.88 106 GLU A N 1
ATOM 832 C CA . GLU A 1 106 ? -10.063 -4.737 21.403 1.00 74.88 106 GLU A CA 1
ATOM 833 C C . GLU A 1 106 ? -10.501 -3.368 20.875 1.00 74.88 106 GLU A C 1
ATOM 835 O O . GLU A 1 106 ? -11.671 -3.215 20.514 1.00 74.88 106 GLU A O 1
ATOM 840 N N . ASP A 1 107 ? -9.568 -2.425 20.729 1.00 74.69 107 ASP A N 1
ATOM 841 C CA . ASP A 1 107 ? -9.835 -1.108 20.140 1.00 74.69 107 ASP A CA 1
ATOM 842 C C . ASP A 1 107 ? -10.335 -1.232 18.689 1.00 74.69 107 ASP A C 1
ATOM 844 O O . ASP A 1 107 ? -11.330 -0.607 18.309 1.00 74.69 107 ASP A O 1
ATOM 848 N N . ILE A 1 108 ? -9.717 -2.110 17.887 1.00 73.75 108 ILE A N 1
ATOM 849 C CA . ILE A 1 108 ? -10.147 -2.398 16.507 1.00 73.75 108 ILE A CA 1
ATOM 850 C C . ILE A 1 108 ? -11.587 -2.931 16.475 1.00 73.75 108 ILE A C 1
ATOM 852 O O . ILE A 1 108 ? -12.409 -2.465 15.683 1.00 73.75 108 ILE A O 1
ATOM 856 N N . LYS A 1 109 ? -11.933 -3.886 17.349 1.00 73.00 109 LYS A N 1
ATOM 857 C CA . LYS A 1 109 ? -13.300 -4.433 17.429 1.00 73.00 109 LYS A CA 1
ATOM 858 C C . LYS A 1 109 ? -14.320 -3.396 17.892 1.00 73.00 109 LYS A C 1
ATOM 860 O O . LYS A 1 109 ? -15.458 -3.416 17.421 1.00 73.00 109 LYS A O 1
ATOM 865 N N . ALA A 1 110 ? -13.937 -2.518 18.818 1.00 73.81 110 ALA A N 1
ATOM 866 C CA . ALA A 1 110 ? -14.790 -1.433 19.285 1.00 73.81 110 ALA A CA 1
ATOM 867 C C . ALA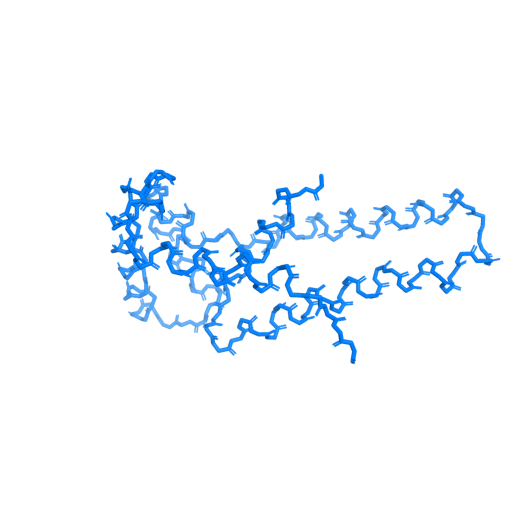 A 1 110 ? -15.078 -0.422 18.163 1.00 73.81 110 ALA A C 1
ATOM 869 O O . ALA A 1 110 ? -16.211 0.047 18.047 1.00 73.81 110 ALA A O 1
ATOM 870 N N . HIS A 1 111 ? -14.092 -0.138 17.306 1.00 68.62 111 HIS A N 1
ATOM 871 C CA . HIS A 1 111 ? -14.277 0.693 16.117 1.00 68.62 111 HIS A CA 1
ATOM 872 C C . HIS A 1 111 ? -15.181 0.035 15.071 1.00 68.62 111 HIS A C 1
ATOM 874 O O . HIS A 1 111 ? -16.130 0.672 14.623 1.00 68.62 111 HIS A O 1
ATOM 880 N N . LEU A 1 112 ? -14.971 -1.247 14.759 1.00 69.19 112 LEU A N 1
ATOM 881 C CA . LEU A 1 112 ? -15.800 -1.978 13.789 1.00 69.19 112 LEU A CA 1
ATOM 882 C C . LEU A 1 112 ? -17.283 -2.018 14.191 1.00 69.19 112 LEU A C 1
ATOM 884 O O . LEU A 1 112 ? -18.149 -1.754 13.365 1.00 69.19 112 LEU A O 1
ATOM 888 N N . LYS A 1 113 ? -17.585 -2.250 15.476 1.00 66.50 113 LYS A N 1
ATOM 889 C CA . LYS A 1 113 ? -18.967 -2.207 15.995 1.00 66.50 113 LYS A CA 1
ATOM 890 C C . LYS A 1 113 ? -19.612 -0.822 15.930 1.00 66.50 113 LYS A C 1
ATOM 892 O O . LYS A 1 113 ? -20.829 -0.710 16.003 1.00 66.50 113 LYS A O 1
ATOM 897 N N . LYS A 1 114 ? -18.807 0.241 15.872 1.00 63.38 114 LYS A N 1
ATOM 898 C CA . LYS A 1 114 ? -19.286 1.627 15.814 1.00 63.38 114 LYS A CA 1
ATOM 899 C C . LYS A 1 114 ? -19.521 2.098 14.374 1.00 63.38 114 LYS A C 1
ATOM 901 O O . LYS A 1 114 ? -20.291 3.035 14.181 1.00 63.38 114 LYS A O 1
ATOM 906 N N . ASP A 1 115 ? -18.879 1.449 13.402 1.00 60.47 115 ASP A N 1
ATOM 907 C CA . ASP A 1 115 ? -18.983 1.729 11.961 1.00 60.47 115 ASP A CA 1
ATOM 908 C C . ASP A 1 115 ? -19.986 0.825 11.214 1.00 60.47 115 ASP A C 1
ATOM 910 O O . ASP A 1 115 ? -20.274 1.073 10.044 1.00 60.47 115 ASP A O 1
ATOM 914 N N . GLU A 1 116 ? -20.579 -0.177 11.877 1.00 58.12 116 GLU A N 1
ATOM 915 C CA . GLU A 1 116 ? -21.599 -1.075 11.294 1.00 58.12 116 GLU A CA 1
ATOM 916 C C . GLU A 1 116 ? -22.842 -0.323 10.752 1.00 58.12 116 GLU A C 1
ATOM 918 O O . GLU A 1 116 ? -23.520 -0.814 9.852 1.00 58.12 116 GLU A O 1
ATOM 923 N N . ASP A 1 117 ? -23.084 0.911 11.218 1.00 55.91 117 ASP A N 1
ATOM 924 C CA . ASP A 1 117 ? -24.209 1.778 10.825 1.00 55.91 117 ASP A CA 1
ATOM 925 C C . ASP A 1 117 ? -23.831 2.887 9.809 1.00 55.91 117 ASP A C 1
ATOM 927 O O . ASP A 1 117 ? -24.577 3.851 9.596 1.00 55.91 117 ASP A O 1
ATOM 931 N N . GLY A 1 118 ? -22.658 2.799 9.174 1.00 55.97 118 GLY A N 1
ATOM 932 C CA . GLY A 1 118 ? -22.132 3.813 8.253 1.00 55.97 118 GLY A CA 1
ATOM 933 C C . GLY A 1 118 ? -22.790 3.822 6.867 1.00 55.97 118 GLY A C 1
ATOM 934 O O . GLY A 1 118 ? -22.152 3.505 5.864 1.00 55.97 118 GLY A O 1
ATOM 935 N N . HIS A 1 119 ? -24.061 4.213 6.754 1.00 61.84 119 HIS A N 1
ATOM 936 C CA . HIS A 1 119 ? -24.686 4.394 5.439 1.00 61.84 119 HIS A CA 1
ATOM 937 C C . HIS A 1 119 ? -24.114 5.630 4.713 1.00 61.84 119 HIS A C 1
ATOM 939 O O . HIS A 1 119 ? -23.977 6.699 5.298 1.00 61.84 119 HIS A O 1
ATOM 945 N N . LEU A 1 120 ? -23.872 5.555 3.396 1.00 58.50 120 LEU A N 1
ATOM 946 C CA . LEU A 1 120 ? -23.404 6.708 2.593 1.00 58.50 120 LEU A CA 1
ATOM 947 C C . LEU A 1 120 ? -24.324 7.945 2.702 1.00 58.50 120 LEU A C 1
ATOM 949 O O . LEU A 1 120 ? -23.888 9.078 2.508 1.00 58.50 120 LEU A O 1
ATOM 953 N N . THR A 1 121 ? -25.595 7.746 3.063 1.00 60.88 121 THR A N 1
ATOM 954 C CA . THR A 1 121 ? -26.557 8.826 3.327 1.00 60.88 121 THR A CA 1
ATOM 955 C C . THR A 1 121 ? -26.303 9.573 4.640 1.00 60.88 121 THR A C 1
ATOM 957 O O . THR A 1 121 ? -26.756 10.709 4.783 1.00 60.88 121 THR A O 1
ATOM 960 N N . ASP A 1 122 ? -25.573 8.980 5.588 1.00 64.19 122 ASP A N 1
ATOM 961 C CA . ASP A 1 122 ? -25.205 9.610 6.862 1.00 64.19 122 ASP A CA 1
ATOM 962 C C . ASP A 1 122 ? -24.133 10.690 6.684 1.00 64.19 122 ASP A C 1
ATOM 964 O O . ASP A 1 122 ? -24.114 11.671 7.428 1.00 64.19 122 ASP A O 1
ATOM 968 N N . ILE A 1 123 ? -23.328 10.595 5.622 1.00 64.25 123 ILE A N 1
ATOM 969 C CA . ILE A 1 123 ? -22.342 11.617 5.240 1.00 64.25 123 ILE A CA 1
ATOM 970 C C . ILE A 1 123 ? -23.033 12.957 4.934 1.00 64.25 123 ILE A C 1
ATOM 972 O O . ILE A 1 123 ? -22.525 14.021 5.284 1.00 64.25 123 ILE A O 1
ATOM 976 N N . LEU A 1 124 ? -24.222 12.910 4.320 1.00 62.81 124 LEU A N 1
ATOM 977 C CA . LEU A 1 124 ? -25.029 14.094 4.001 1.00 62.81 124 LEU A CA 1
ATOM 978 C C . LEU A 1 124 ? -25.847 14.604 5.196 1.00 62.81 124 LEU A C 1
ATOM 980 O O . LEU A 1 124 ? -26.118 15.804 5.276 1.00 62.81 124 LEU A O 1
ATOM 984 N N . LYS A 1 125 ? -26.246 13.713 6.112 1.00 68.69 125 LYS A N 1
ATOM 985 C CA . LYS A 1 125 ? -27.069 14.057 7.282 1.00 68.69 125 LYS A CA 1
ATOM 986 C C . LYS A 1 125 ? -26.251 14.618 8.440 1.00 68.69 125 LYS A C 1
ATOM 988 O O . LYS A 1 125 ? -26.737 15.502 9.145 1.00 68.69 125 LYS A O 1
ATOM 993 N N . ARG A 1 126 ? -25.023 14.135 8.650 1.00 75.56 126 ARG A N 1
ATOM 994 C CA . ARG A 1 126 ? -24.195 14.572 9.779 1.00 75.56 126 ARG A CA 1
ATOM 995 C C . ARG A 1 126 ? -23.443 15.863 9.435 1.00 75.56 126 ARG A C 1
ATOM 997 O O . ARG A 1 126 ? -22.688 15.895 8.462 1.00 75.56 126 ARG A O 1
ATOM 1004 N N . PRO A 1 127 ? -23.587 16.933 10.237 1.00 69.56 127 PRO A N 1
ATOM 1005 C CA . PRO A 1 127 ? -22.951 18.221 9.956 1.00 69.56 127 PRO A CA 1
ATOM 1006 C C . PRO A 1 127 ? -21.416 18.159 10.029 1.00 69.56 127 PRO A C 1
ATOM 1008 O O . PRO A 1 127 ? -20.739 18.915 9.337 1.00 69.56 127 PRO A O 1
ATOM 1011 N N . GLU A 1 128 ? -20.863 17.246 10.829 1.00 74.19 128 GLU A N 1
ATOM 1012 C CA . GLU A 1 128 ? -19.420 16.995 10.954 1.00 74.19 128 GLU A CA 1
ATOM 1013 C C . GLU A 1 128 ? -18.844 16.369 9.676 1.00 74.19 128 GLU A C 1
ATOM 1015 O O . GLU A 1 128 ? -17.879 16.886 9.110 1.00 74.19 128 GLU A O 1
ATOM 1020 N N . LEU A 1 129 ? -19.498 15.318 9.165 1.00 72.00 129 LEU A N 1
ATOM 1021 C CA . LEU A 1 129 ? -19.116 14.651 7.917 1.00 72.00 129 LEU A CA 1
ATOM 1022 C C . LEU A 1 129 ? -19.306 15.570 6.711 1.00 72.00 129 LEU A C 1
ATOM 1024 O O . LEU A 1 129 ? -18.460 15.592 5.822 1.00 72.00 129 LEU A O 1
ATOM 1028 N N . ARG A 1 130 ? -20.355 16.400 6.704 1.00 74.62 130 ARG A N 1
ATOM 1029 C CA . ARG A 1 130 ? -20.578 17.388 5.643 1.00 74.62 130 ARG A CA 1
ATOM 1030 C C . ARG A 1 130 ? -19.474 18.446 5.595 1.00 74.62 130 ARG A C 1
ATOM 1032 O O . ARG A 1 130 ? -19.037 18.804 4.505 1.00 74.62 130 ARG A O 1
ATOM 1039 N N . LYS A 1 131 ? -18.998 18.931 6.748 1.00 76.94 131 LYS A N 1
ATOM 1040 C CA . LYS A 1 131 ? -17.852 19.857 6.809 1.00 76.94 131 LYS A CA 1
ATOM 1041 C C . LYS A 1 131 ? -16.578 19.192 6.290 1.00 76.94 131 LYS A C 1
ATOM 1043 O O . LYS A 1 131 ? -15.903 19.785 5.455 1.00 76.94 131 LYS A O 1
ATOM 1048 N N . ALA A 1 132 ? -16.292 17.962 6.718 1.00 76.94 132 ALA A N 1
ATOM 1049 C CA . ALA A 1 132 ? -15.149 17.198 6.215 1.00 76.94 132 ALA A CA 1
ATOM 1050 C C . ALA A 1 132 ? -15.237 16.968 4.695 1.00 76.94 132 ALA A C 1
ATOM 1052 O O . ALA A 1 132 ? -14.266 17.193 3.979 1.00 76.94 132 ALA A O 1
ATOM 1053 N N . PHE A 1 133 ? -16.419 16.617 4.186 1.00 78.75 133 PHE A N 1
ATOM 1054 C CA . PHE A 1 133 ? -16.659 16.407 2.760 1.00 78.75 133 PHE A CA 1
ATOM 1055 C C . PHE A 1 133 ? -16.458 17.687 1.937 1.00 78.75 133 PHE A C 1
ATOM 1057 O O . PHE A 1 133 ? -15.819 17.648 0.888 1.00 78.75 133 PHE A O 1
ATOM 1064 N N . ILE A 1 134 ? -16.939 18.834 2.430 1.00 81.19 134 ILE A N 1
ATOM 1065 C CA . ILE A 1 134 ? -16.706 20.137 1.791 1.00 81.19 134 ILE A CA 1
ATOM 1066 C C . ILE A 1 134 ? -15.212 20.477 1.793 1.00 81.19 134 ILE A C 1
ATOM 1068 O O . ILE A 1 134 ? -14.700 20.903 0.765 1.00 81.19 134 ILE A O 1
ATOM 1072 N N . ILE A 1 135 ? -14.497 20.246 2.899 1.00 82.50 135 ILE A N 1
ATOM 1073 C CA . ILE A 1 135 ? -13.045 20.472 2.965 1.00 82.50 135 ILE A CA 1
ATOM 1074 C C . ILE A 1 135 ? -12.319 19.591 1.942 1.00 82.50 135 ILE A C 1
ATOM 1076 O O . ILE A 1 135 ? -11.471 20.100 1.218 1.00 82.50 135 ILE A O 1
ATOM 1080 N N . CYS A 1 136 ? -12.673 18.306 1.827 1.00 78.44 136 CYS A N 1
ATOM 1081 C CA . CYS A 1 136 ? -12.095 17.405 0.827 1.00 78.44 136 CYS A CA 1
ATOM 1082 C C . CYS A 1 136 ? -12.394 17.848 -0.613 1.00 78.44 136 CYS A C 1
ATOM 1084 O O . CYS A 1 136 ? -11.494 17.813 -1.450 1.00 78.44 136 CYS A O 1
ATOM 1086 N N . LEU A 1 137 ? -13.628 18.280 -0.902 1.00 81.19 137 LEU A N 1
ATOM 1087 C CA . LEU A 1 137 ? -13.999 18.808 -2.217 1.00 81.19 137 LEU A CA 1
ATOM 1088 C C . LEU A 1 137 ? -13.207 20.069 -2.550 1.00 81.19 137 LEU A C 1
ATOM 1090 O O . LEU A 1 137 ? -12.658 20.157 -3.641 1.00 81.19 137 LEU A O 1
ATOM 1094 N N . VAL A 1 138 ? -13.101 21.005 -1.604 1.00 84.38 138 VAL A N 1
ATOM 1095 C CA . VAL A 1 138 ? -12.315 22.230 -1.777 1.00 84.38 138 VAL A CA 1
ATOM 1096 C C . VAL A 1 138 ? -10.850 21.880 -2.007 1.00 84.38 138 VAL A C 1
ATOM 1098 O O . VAL A 1 138 ? -10.299 22.314 -3.002 1.00 84.38 138 VAL A O 1
ATOM 1101 N N . LEU A 1 139 ? -10.236 21.022 -1.188 1.00 81.00 139 LEU A N 1
ATOM 1102 C CA . LEU A 1 139 ? -8.843 20.588 -1.374 1.00 81.00 139 LEU A CA 1
ATOM 1103 C C . LEU A 1 139 ? -8.583 19.922 -2.731 1.00 81.00 139 LEU A C 1
ATOM 1105 O O . LEU A 1 139 ? -7.486 20.051 -3.267 1.00 81.00 139 LEU A O 1
ATOM 1109 N N . ASN A 1 140 ? -9.562 19.195 -3.276 1.00 76.12 140 ASN A N 1
ATOM 1110 C CA . ASN A 1 140 ? -9.441 18.562 -4.587 1.00 76.12 140 ASN A CA 1
ATOM 1111 C C . ASN A 1 140 ? -9.615 19.563 -5.743 1.00 76.12 140 ASN A C 1
ATOM 1113 O O . ASN A 1 140 ? -8.972 19.406 -6.777 1.00 76.12 140 ASN A O 1
ATOM 1117 N N . TYR A 1 141 ? -10.462 20.580 -5.557 1.00 74.56 141 TYR A N 1
ATOM 1118 C CA . TYR A 1 141 ? -10.759 21.606 -6.560 1.00 74.56 141 TYR A CA 1
ATOM 1119 C C . TYR A 1 141 ? -9.843 22.830 -6.496 1.00 74.56 141 TYR A C 1
ATOM 1121 O O . TYR A 1 141 ? -9.794 23.582 -7.468 1.00 74.56 141 TYR A O 1
ATOM 1129 N N . THR A 1 142 ? -9.136 23.057 -5.385 1.00 78.50 142 THR A N 1
ATOM 1130 C CA . THR A 1 142 ? -8.137 24.121 -5.296 1.00 78.50 142 THR A CA 1
ATOM 1131 C C . THR A 1 142 ? -7.069 23.823 -6.347 1.00 78.50 142 THR A C 1
ATOM 1133 O O . THR A 1 142 ? -6.411 22.780 -6.254 1.00 78.50 142 THR A O 1
ATOM 1136 N N . PRO A 1 143 ? -6.893 24.689 -7.362 1.00 51.12 143 PRO A N 1
ATOM 1137 C CA . PRO A 1 143 ? -5.825 24.507 -8.324 1.00 51.12 143 PRO A CA 1
ATOM 1138 C C . PRO A 1 143 ? -4.512 24.471 -7.545 1.00 51.12 143 PRO A C 1
ATOM 1140 O O . PRO A 1 143 ? -4.271 25.309 -6.674 1.00 51.12 143 PRO A O 1
ATOM 1143 N N . LYS A 1 144 ? -3.681 23.463 -7.822 1.00 53.28 144 LYS A N 1
ATOM 1144 C CA . LYS A 1 144 ? -2.268 23.482 -7.439 1.00 53.28 144 LYS A CA 1
ATOM 1145 C C . LYS A 1 144 ? -1.605 24.614 -8.230 1.00 53.28 144 LYS A C 1
ATOM 1147 O O . LYS A 1 144 ? -0.962 24.360 -9.242 1.00 53.28 144 LYS A O 1
ATOM 1152 N N . GLU A 1 145 ? -1.850 25.850 -7.820 1.00 46.06 145 GLU A N 1
ATOM 1153 C CA . GLU A 1 145 ? -1.062 27.005 -8.224 1.00 46.06 145 GLU A CA 1
ATOM 1154 C C . GLU A 1 145 ? 0.329 26.796 -7.613 1.00 46.06 145 GLU A C 1
ATOM 1156 O O . GLU A 1 145 ? 0.460 26.578 -6.402 1.00 46.06 145 GLU A O 1
ATOM 1161 N N . LEU A 1 146 ? 1.324 26.725 -8.499 1.00 39.00 146 LEU A N 1
ATOM 1162 C CA . LEU A 1 146 ? 2.750 26.743 -8.181 1.00 39.00 146 LEU A CA 1
ATOM 1163 C C . LEU A 1 146 ? 3.137 28.060 -7.499 1.00 39.00 146 LEU A C 1
ATOM 1165 O O . LEU A 1 146 ? 2.614 29.111 -7.929 1.00 39.00 146 LEU A O 1
#

InterPro domains:
  IPR005828 Major facilitator, sugar transporter-like [PF00083] (1-140)
  IPR036259 MFS transporter superfamily [G3DSA:1.20.1250.20] (1-142)
  IPR036259 MFS transporter superfamily [SSF103473] (2-139)
  IPR050549 Major Facilitator Superfamily Trehalose Transporter [PTHR48021] (2-139)

Secondary structure (DSSP, 8-state):
--HHHHHHHHHHHHHS-TTTHHHHHHHHHHHHHHHHHHHHHHTTTS-HHHHHHHHHHHHHHHHHHHHHHPPPPHHHHHHTT-HHHHHHHHHHHH---HHHHHHHHHHHHHHHHHHTT--TTHHHH-HHHHHHHHHHHHHHHS----

Foldseek 3Di:
DPPVVVVVLVQLVLLDDPVCSVVSVVVVVVVVVVLVVVCVVCVVPDDPVVVVVVSVVVVVVVVVVCVVPPQGRLLVCVVVVNNVSSLVSQCVSPVDDSVVSVVVSVVSNVVVVVCPPVDPVVCVVDPVSVVVVVVVVCVVPVPPDD

pLDDT: mean 70.06, std 8.72, range [39.0, 84.75]

Radius of gyration: 20.12 Å; chains: 1; bounding box: 44×43×55 Å

Sequence (146 aa):
MGAGYSLLPMYIAEVSEVANRGMMSLTLNVFWAIGNFIPYAIGPFISIMWFNIILACIPTAFFIIFVIIGVETPYFLAEKNKTDKAEKSLMKLRSLEKQGVQKELEDIKAHLKKDEDGHLTDILKRPELRKAFIICLVLNYTPKEL